Protein AF-A0A367A6M3-F1 (afdb_monomer_lite)

Radius of gyration: 19.22 Å; chains: 1; bounding box: 34×39×62 Å

pLDDT: mean 71.92, std 15.63, range [38.28, 90.44]

Structure (mmCIF, N/CA/C/O backbone):
data_AF-A0A367A6M3-F1
#
_entry.id   AF-A0A367A6M3-F1
#
loop_
_atom_site.group_PDB
_atom_site.id
_atom_site.type_symbol
_atom_site.label_atom_id
_atom_site.label_alt_id
_atom_site.label_comp_id
_atom_site.label_asym_id
_atom_site.label_entity_id
_atom_site.label_seq_id
_atom_site.pdbx_PDB_ins_code
_atom_site.Cartn_x
_atom_site.Cartn_y
_atom_site.Cartn_z
_atom_site.occupancy
_atom_site.B_iso_or_equiv
_atom_site.auth_seq_id
_atom_site.auth_comp_id
_atom_site.auth_asym_id
_atom_site.auth_atom_id
_atom_site.pdbx_PDB_model_num
ATOM 1 N N . MET A 1 1 ? 21.744 25.310 45.060 1.00 38.28 1 MET A N 1
ATOM 2 C CA . MET A 1 1 ? 22.252 25.937 43.820 1.00 38.28 1 MET A CA 1
ATOM 3 C C . MET A 1 1 ? 21.248 25.689 42.705 1.00 38.28 1 MET A C 1
ATOM 5 O O . MET A 1 1 ? 20.922 24.535 42.456 1.00 38.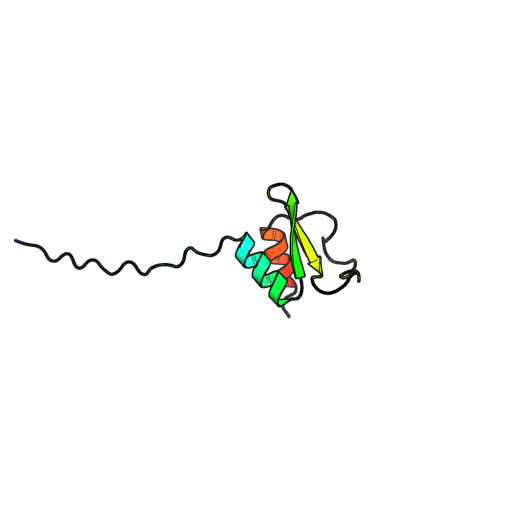28 1 MET A O 1
ATOM 9 N N . ALA A 1 2 ? 20.729 26.767 42.105 1.00 44.53 2 ALA A N 1
ATOM 10 C CA . ALA A 1 2 ? 19.996 26.761 40.833 1.00 44.53 2 ALA A CA 1
ATOM 11 C C . ALA A 1 2 ? 20.840 26.031 39.765 1.00 44.53 2 ALA A C 1
ATOM 13 O O . ALA A 1 2 ? 22.059 26.147 39.772 1.00 44.53 2 ALA A O 1
ATOM 14 N N . GLY A 1 3 ? 20.305 25.173 38.900 1.00 54.31 3 GLY A N 1
ATOM 15 C CA . GLY A 1 3 ? 19.234 25.480 37.965 1.00 54.31 3 GLY A CA 1
ATOM 16 C C . GLY A 1 3 ? 19.853 25.930 36.640 1.00 54.31 3 GLY A C 1
ATOM 17 O O . GLY A 1 3 ? 20.058 27.116 36.440 1.00 54.31 3 GLY A O 1
ATOM 18 N N . THR A 1 4 ? 20.133 24.994 35.730 1.00 61.03 4 THR A N 1
ATOM 19 C CA . THR A 1 4 ? 20.136 25.268 34.282 1.00 61.03 4 THR A CA 1
ATOM 20 C C . THR A 1 4 ? 19.475 24.100 33.562 1.00 61.03 4 THR A C 1
ATOM 22 O O . THR A 1 4 ? 20.099 23.258 32.920 1.00 61.03 4 THR A O 1
ATOM 25 N N . GLY A 1 5 ? 18.146 24.068 33.671 1.00 53.00 5 GLY A N 1
ATOM 26 C CA . GLY A 1 5 ? 17.321 23.441 32.656 1.00 53.00 5 GLY A CA 1
ATOM 27 C C . GLY A 1 5 ? 17.527 24.194 31.346 1.00 53.00 5 GLY A C 1
ATOM 28 O O . GLY A 1 5 ? 16.955 25.258 31.138 1.00 53.00 5 GLY A O 1
ATOM 29 N N . LYS A 1 6 ? 18.344 23.644 30.449 1.00 57.78 6 LYS A N 1
ATOM 30 C CA . LYS A 1 6 ? 18.103 23.852 29.024 1.00 57.78 6 LYS A CA 1
ATOM 31 C C . LYS A 1 6 ? 16.979 22.887 28.652 1.00 57.78 6 LYS A C 1
ATOM 33 O O . LYS A 1 6 ? 17.216 21.679 28.714 1.00 57.78 6 LYS A O 1
ATOM 38 N N . PRO A 1 7 ? 15.780 23.351 28.257 1.00 53.53 7 PRO A N 1
ATOM 39 C CA . PRO A 1 7 ? 14.894 22.495 27.494 1.00 53.53 7 PRO A CA 1
ATOM 40 C C . PRO A 1 7 ? 15.635 22.210 26.189 1.00 53.53 7 PRO A C 1
ATOM 42 O O . PRO A 1 7 ? 15.720 23.057 25.300 1.00 53.53 7 PRO A O 1
ATOM 45 N N . ARG A 1 8 ? 16.284 21.043 26.110 1.00 59.16 8 ARG A N 1
ATOM 46 C CA . ARG A 1 8 ? 16.828 20.532 24.856 1.00 59.16 8 ARG A CA 1
ATOM 47 C C . ARG A 1 8 ? 15.624 20.441 23.938 1.00 59.16 8 ARG A C 1
ATOM 49 O O . ARG A 1 8 ? 14.754 19.612 24.185 1.00 59.16 8 ARG A O 1
ATOM 56 N N . ALA A 1 9 ? 15.549 21.370 22.984 1.00 52.81 9 ALA A N 1
ATOM 57 C CA . ALA A 1 9 ? 14.477 21.481 22.015 1.00 52.81 9 ALA A CA 1
ATOM 58 C C . ALA A 1 9 ? 14.091 20.070 21.577 1.00 52.81 9 ALA A C 1
ATOM 60 O O . ALA A 1 9 ? 14.909 19.359 20.985 1.00 52.81 9 ALA A O 1
ATOM 61 N N . ALA A 1 10 ? 12.892 19.639 21.975 1.00 51.84 10 ALA A N 1
ATOM 62 C CA . ALA A 1 10 ? 12.318 18.408 21.485 1.00 51.84 10 ALA A CA 1
ATOM 63 C C . ALA A 1 10 ? 12.250 18.606 19.977 1.00 51.84 10 ALA A C 1
ATOM 65 O O . ALA A 1 10 ? 11.438 19.393 19.488 1.00 51.84 10 ALA A O 1
ATOM 66 N N . ALA A 1 11 ? 13.185 17.981 19.256 1.00 55.41 11 ALA A N 1
ATOM 67 C CA . ALA A 1 11 ? 13.086 17.842 17.823 1.00 55.41 11 ALA A CA 1
ATOM 68 C C . ALA A 1 11 ? 11.661 17.357 17.598 1.00 55.41 11 ALA A C 1
ATOM 70 O O . ALA A 1 11 ? 11.291 16.301 18.121 1.00 55.41 11 ALA A O 1
ATOM 71 N N . ARG A 1 12 ? 10.841 18.186 16.945 1.00 55.22 12 ARG A N 1
ATOM 72 C CA . ARG A 1 12 ? 9.518 17.797 16.482 1.00 55.22 12 ARG A CA 1
ATOM 73 C C . ARG A 1 12 ? 9.784 16.666 15.503 1.00 55.22 12 ARG A C 1
ATOM 75 O O . ARG A 1 12 ? 9.972 16.905 14.317 1.00 55.22 12 ARG A O 1
ATOM 82 N N . ARG A 1 13 ? 9.936 15.446 16.025 1.00 51.62 13 ARG A N 1
ATOM 83 C CA . ARG A 1 13 ? 9.871 14.227 15.242 1.00 51.62 13 ARG A CA 1
ATOM 84 C C . ARG A 1 13 ? 8.501 14.352 14.619 1.00 51.62 13 ARG A C 1
ATOM 86 O O . ARG A 1 13 ? 7.507 14.295 15.344 1.00 51.62 13 ARG A O 1
ATOM 93 N N . ALA A 1 14 ? 8.470 14.673 13.327 1.00 56.19 14 ALA A N 1
ATOM 94 C CA . ALA A 1 14 ? 7.251 14.540 12.560 1.00 56.19 14 ALA A CA 1
ATOM 95 C C . ALA A 1 14 ? 6.664 13.181 12.965 1.00 56.19 14 ALA A C 1
ATOM 97 O O . ALA A 1 14 ? 7.452 12.228 13.083 1.00 56.19 14 ALA A O 1
ATOM 98 N N . PRO A 1 15 ? 5.368 13.107 13.319 1.00 58.97 15 PRO A N 1
ATOM 99 C CA . PRO A 1 15 ? 4.752 11.824 13.613 1.00 58.97 15 PRO A CA 1
ATOM 100 C C . PRO A 1 15 ? 5.162 10.897 12.475 1.00 58.97 15 PRO A C 1
ATOM 102 O O . PRO A 1 15 ? 5.009 11.260 11.306 1.00 58.97 15 PRO A O 1
ATOM 105 N N . GLN A 1 16 ? 5.861 9.809 12.816 1.00 57.69 16 GLN A N 1
ATOM 106 C CA . GLN A 1 16 ? 6.340 8.893 11.791 1.00 57.69 16 GLN A CA 1
ATOM 107 C C . GLN A 1 16 ? 5.104 8.487 10.997 1.00 57.69 16 GLN A C 1
ATOM 109 O O . GLN A 1 16 ? 4.113 8.126 11.634 1.00 57.69 16 GLN A O 1
ATOM 114 N N . PRO A 1 17 ? 5.119 8.615 9.662 1.00 64.94 17 PRO A N 1
ATOM 115 C CA . PRO A 1 17 ? 3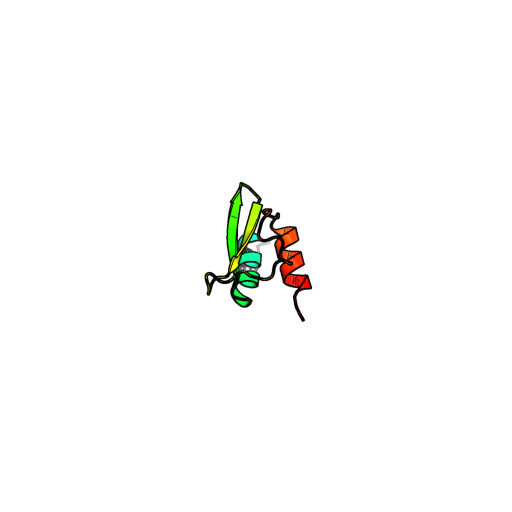.944 8.302 8.875 1.00 64.94 17 PRO A CA 1
ATOM 116 C C . PRO A 1 17 ? 3.515 6.877 9.208 1.00 64.94 17 PRO A C 1
ATOM 118 O O . PRO A 1 17 ? 4.352 5.962 9.224 1.00 64.94 17 PRO A O 1
ATOM 121 N N . ASP A 1 18 ? 2.226 6.722 9.518 1.00 85.31 18 ASP A N 1
ATOM 122 C CA . ASP A 1 18 ? 1.600 5.424 9.719 1.00 85.31 18 ASP A CA 1
ATOM 123 C C . ASP A 1 18 ? 1.965 4.502 8.552 1.00 85.31 18 ASP A C 1
ATOM 125 O O . ASP A 1 18 ? 2.144 4.950 7.415 1.00 85.31 18 ASP A O 1
ATOM 129 N N . GLN A 1 19 ? 2.113 3.206 8.824 1.00 85.62 19 GLN A N 1
ATOM 130 C CA . GLN A 1 19 ? 2.529 2.236 7.807 1.00 85.62 19 GLN A CA 1
ATOM 131 C C . GLN A 1 19 ? 1.627 2.295 6.564 1.00 85.62 19 GLN A C 1
ATOM 133 O O . GLN A 1 19 ? 2.117 2.185 5.445 1.00 85.62 19 GLN A O 1
ATOM 138 N N . GLU A 1 20 ? 0.331 2.560 6.755 1.00 87.69 20 GLU A N 1
ATOM 139 C CA . GLU A 1 20 ? -0.630 2.779 5.670 1.00 87.69 20 GLU A CA 1
ATOM 140 C C . GLU A 1 20 ? -0.195 3.917 4.735 1.00 87.69 20 GLU A C 1
ATOM 142 O O . GLU A 1 20 ? -0.178 3.738 3.519 1.00 87.69 20 GLU A O 1
ATOM 147 N N . THR A 1 21 ? 0.236 5.051 5.294 1.00 88.00 21 THR A N 1
ATOM 148 C CA . THR A 1 21 ? 0.745 6.200 4.535 1.00 88.00 21 THR A CA 1
ATOM 149 C C . THR A 1 21 ? 1.998 5.827 3.752 1.00 88.00 21 THR A C 1
ATOM 151 O O . THR A 1 21 ? 2.065 6.113 2.560 1.00 88.00 21 THR A O 1
ATOM 154 N N . ARG A 1 22 ? 2.956 5.122 4.372 1.00 87.56 22 ARG A N 1
ATOM 155 C CA . ARG A 1 22 ? 4.187 4.694 3.681 1.00 87.56 22 ARG A CA 1
ATOM 156 C C . ARG A 1 22 ? 3.898 3.766 2.506 1.00 87.56 22 ARG A C 1
ATOM 158 O O . ARG A 1 22 ? 4.440 3.960 1.421 1.00 87.56 22 ARG A O 1
ATOM 165 N N . VAL A 1 23 ? 3.022 2.780 2.706 1.00 88.94 23 VAL A N 1
ATOM 166 C CA . VAL A 1 23 ? 2.610 1.843 1.652 1.00 88.94 23 VAL A CA 1
ATOM 167 C C . VAL A 1 23 ? 1.845 2.580 0.556 1.00 88.94 23 VAL A C 1
ATOM 169 O O . VAL A 1 23 ? 2.102 2.345 -0.620 1.00 88.94 23 VAL A O 1
ATOM 172 N N . ALA A 1 24 ? 0.947 3.501 0.911 1.00 88.00 24 ALA A N 1
ATOM 173 C CA . ALA A 1 24 ? 0.205 4.302 -0.057 1.00 88.00 24 ALA A CA 1
ATOM 174 C C . ALA A 1 24 ? 1.121 5.214 -0.888 1.00 88.00 24 ALA A C 1
ATOM 176 O O . ALA A 1 24 ? 0.918 5.339 -2.093 1.00 88.00 24 ALA A O 1
ATOM 177 N N . GLU A 1 25 ? 2.141 5.825 -0.284 1.00 89.50 25 GLU A N 1
ATOM 178 C CA . GLU A 1 25 ? 3.146 6.619 -0.999 1.00 89.50 25 GLU A CA 1
ATOM 179 C C . GLU A 1 25 ? 4.015 5.745 -1.911 1.00 89.50 25 GLU A C 1
ATOM 181 O O . GLU A 1 25 ? 4.195 6.074 -3.084 1.00 89.50 25 GLU A O 1
ATOM 186 N N . ALA A 1 26 ? 4.493 4.598 -1.416 1.00 86.69 26 ALA A N 1
ATOM 187 C CA . ALA A 1 26 ? 5.283 3.643 -2.195 1.00 86.69 26 ALA A CA 1
ATOM 188 C C . ALA A 1 26 ? 4.492 3.027 -3.362 1.00 86.69 26 ALA A C 1
ATOM 190 O O . ALA A 1 26 ? 5.065 2.752 -4.420 1.00 86.69 26 ALA A O 1
ATOM 191 N N . ALA A 1 27 ? 3.187 2.825 -3.175 1.00 86.56 27 ALA A N 1
ATOM 192 C CA . ALA A 1 27 ? 2.248 2.437 -4.217 1.00 86.56 27 ALA A CA 1
ATOM 193 C C . ALA A 1 27 ? 2.079 3.558 -5.249 1.00 86.56 27 ALA A C 1
ATOM 195 O O . ALA A 1 27 ? 2.264 3.325 -6.442 1.00 86.56 27 ALA A O 1
ATOM 196 N N . ARG A 1 28 ? 1.811 4.792 -4.799 1.00 83.38 28 ARG A N 1
ATOM 197 C CA . ARG A 1 28 ? 1.610 5.955 -5.681 1.00 83.38 28 ARG A CA 1
ATOM 198 C C . ARG A 1 28 ? 2.824 6.273 -6.536 1.00 83.38 28 ARG A C 1
ATOM 200 O O . ARG A 1 28 ? 2.657 6.584 -7.709 1.00 83.38 28 ARG A O 1
ATOM 207 N N . ALA A 1 29 ? 4.030 6.154 -5.984 1.00 84.62 29 ALA A N 1
ATOM 208 C CA . ALA A 1 29 ? 5.275 6.320 -6.736 1.00 84.62 29 ALA A CA 1
ATOM 209 C C . ALA A 1 29 ? 5.383 5.360 -7.938 1.00 84.62 29 ALA A C 1
ATOM 211 O O . ALA A 1 29 ? 6.153 5.613 -8.859 1.00 84.62 29 ALA A O 1
ATOM 212 N N . ARG A 1 30 ? 4.595 4.277 -7.936 1.00 78.44 30 ARG A N 1
ATOM 213 C CA . ARG A 1 30 ? 4.519 3.258 -8.987 1.00 78.44 30 ARG A CA 1
ATOM 214 C C . ARG A 1 30 ? 3.236 3.334 -9.823 1.00 78.44 30 ARG A C 1
ATOM 216 O O . ARG A 1 30 ? 2.967 2.415 -10.584 1.00 78.44 30 ARG A O 1
ATOM 223 N N . GLY A 1 31 ? 2.419 4.376 -9.656 1.00 82.75 31 GLY A N 1
ATOM 224 C CA . GLY A 1 31 ? 1.112 4.479 -10.317 1.00 82.75 31 GLY A CA 1
A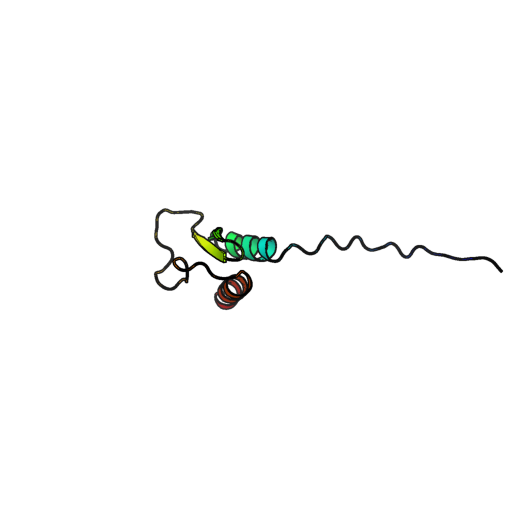TOM 225 C C . GLY A 1 31 ? 0.018 3.608 -9.688 1.00 82.75 31 GLY A C 1
ATOM 226 O O . GLY A 1 31 ? -1.087 3.527 -10.214 1.00 82.75 31 GLY A O 1
ATOM 227 N N . LEU A 1 32 ? 0.272 2.992 -8.532 1.00 84.44 32 LEU A N 1
ATOM 228 C CA . LEU A 1 32 ? -0.697 2.167 -7.814 1.00 84.44 32 LEU A CA 1
ATOM 229 C C . LEU A 1 32 ? -1.406 2.976 -6.720 1.00 84.44 32 LEU A C 1
ATOM 231 O O . LEU A 1 32 ? -0.846 3.880 -6.100 1.00 84.44 32 LEU A O 1
ATOM 235 N N . ARG A 1 33 ? -2.645 2.609 -6.423 1.00 85.12 33 ARG A N 1
ATOM 236 C CA . ARG A 1 33 ? -3.444 3.130 -5.321 1.00 85.12 33 ARG A CA 1
ATOM 237 C C . ARG A 1 33 ? -3.671 2.030 -4.298 1.00 85.12 33 ARG A C 1
ATOM 239 O O . ARG A 1 33 ? -4.061 0.918 -4.636 1.00 85.12 33 ARG A O 1
ATOM 246 N N . LEU A 1 34 ? -3.472 2.370 -3.030 1.00 87.06 34 LEU A N 1
ATOM 247 C CA . LEU A 1 34 ? -3.863 1.518 -1.915 1.00 87.06 34 LEU A CA 1
ATOM 248 C C . LEU A 1 34 ? -5.379 1.622 -1.699 1.00 87.06 34 LEU A C 1
ATOM 250 O O . LEU A 1 34 ? -5.908 2.713 -1.482 1.00 87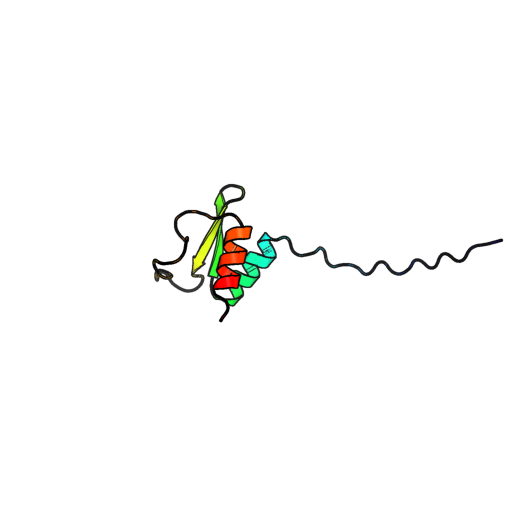.06 34 LEU A O 1
ATOM 254 N N . ASP A 1 35 ? -6.068 0.491 -1.765 1.00 87.25 35 ASP A N 1
ATOM 255 C CA . ASP A 1 35 ? -7.505 0.365 -1.545 1.00 87.25 35 ASP A CA 1
ATOM 256 C C . ASP A 1 35 ? -7.760 -0.575 -0.363 1.00 87.25 35 ASP A C 1
ATOM 258 O O . ASP A 1 35 ? -7.205 -1.672 -0.291 1.00 87.25 35 ASP A O 1
ATOM 262 N N . ARG A 1 36 ? -8.573 -0.146 0.604 1.00 86.75 36 ARG A N 1
ATOM 263 C CA . ARG A 1 36 ? -8.863 -0.942 1.802 1.00 86.75 36 ARG A CA 1
ATOM 264 C C . ARG A 1 36 ? -10.028 -1.886 1.517 1.00 86.75 36 ARG A C 1
ATOM 266 O O . ARG A 1 36 ? -11.144 -1.438 1.289 1.00 86.75 36 ARG A O 1
ATOM 273 N N . VAL A 1 37 ? -9.773 -3.191 1.574 1.00 84.50 37 VAL A N 1
ATOM 274 C CA . VAL A 1 37 ? -10.777 -4.238 1.307 1.00 84.50 37 VAL A CA 1
ATOM 275 C C . VAL A 1 37 ? -11.543 -4.601 2.577 1.00 84.50 37 VAL A C 1
ATOM 277 O O . VAL A 1 37 ? -12.742 -4.863 2.541 1.00 84.50 37 VAL A O 1
ATOM 280 N N . SER A 1 38 ? -10.855 -4.657 3.718 1.00 85.44 38 SER A N 1
ATOM 281 C CA . SER A 1 38 ? -11.449 -4.966 5.024 1.00 85.44 38 SER A CA 1
ATOM 282 C C . SER A 1 38 ? -10.581 -4.399 6.148 1.00 85.44 38 SER A C 1
ATOM 284 O O . SER A 1 38 ? -9.543 -3.780 5.909 1.00 85.44 38 SER A O 1
ATOM 286 N N . GLU A 1 39 ? -10.991 -4.578 7.401 1.00 86.00 39 GLU A N 1
ATOM 287 C CA . GLU A 1 39 ? -10.153 -4.195 8.536 1.00 86.00 39 GLU A CA 1
ATOM 288 C C . GLU A 1 39 ? -8.796 -4.914 8.492 1.00 86.00 39 GLU A C 1
ATOM 290 O O . GLU A 1 39 ? -8.734 -6.136 8.373 1.00 86.00 39 GLU A O 1
ATOM 295 N N . GLY A 1 40 ? -7.705 -4.138 8.489 1.00 85.88 40 GLY A N 1
ATOM 296 C CA . GLY A 1 40 ? -6.341 -4.662 8.373 1.00 85.88 40 GLY A CA 1
ATOM 297 C C . GLY A 1 40 ? -5.986 -5.295 7.020 1.00 85.88 40 GLY A C 1
ATOM 298 O O . GLY A 1 40 ? -4.914 -5.884 6.904 1.00 85.88 40 GLY A O 1
ATOM 299 N N . ARG A 1 41 ? -6.850 -5.197 5.997 1.00 87.88 41 ARG A N 1
ATOM 300 C CA . ARG A 1 41 ? -6.621 -5.785 4.668 1.00 87.88 41 ARG A CA 1
ATOM 301 C C . ARG A 1 41 ? -6.762 -4.763 3.557 1.00 87.88 41 ARG A C 1
ATOM 303 O O . ARG A 1 41 ? -7.781 -4.082 3.441 1.00 87.88 41 ARG A O 1
ATOM 310 N N . TYR A 1 42 ? -5.766 -4.742 2.687 1.00 88.31 42 TYR A N 1
ATOM 311 C CA . TYR A 1 42 ? -5.630 -3.766 1.623 1.00 88.31 42 TYR A CA 1
ATOM 312 C C . TYR A 1 42 ? -5.253 -4.463 0.319 1.00 88.31 42 TYR A C 1
ATOM 314 O O . TYR A 1 42 ? -4.717 -5.569 0.299 1.00 88.31 42 TYR A O 1
ATOM 322 N N . ARG A 1 43 ? -5.545 -3.820 -0.797 1.00 85.69 43 ARG A N 1
ATOM 323 C CA . ARG A 1 43 ? -5.117 -4.236 -2.127 1.00 85.69 43 ARG A CA 1
ATOM 324 C C . ARG A 1 43 ? -4.497 -3.043 -2.829 1.00 85.69 43 ARG A C 1
ATOM 326 O O . ARG A 1 43 ? -4.776 -1.897 -2.486 1.00 85.69 43 ARG A O 1
ATOM 333 N N . LEU A 1 44 ? -3.661 -3.328 -3.810 1.00 84.00 44 LEU A N 1
ATOM 334 C CA . LEU A 1 44 ? -3.130 -2.319 -4.708 1.00 84.00 44 LEU A CA 1
ATOM 335 C C . LEU A 1 44 ? -3.930 -2.396 -6.000 1.00 84.00 44 LEU A C 1
ATOM 337 O O . LEU A 1 44 ? -4.145 -3.486 -6.524 1.00 84.00 44 LEU A O 1
ATOM 341 N N . VAL A 1 45 ? -4.424 -1.256 -6.456 1.00 78.75 45 VAL A N 1
ATOM 342 C CA . VAL A 1 45 ? -5.168 -1.113 -7.709 1.00 78.75 45 VAL A CA 1
ATOM 343 C C . VAL A 1 45 ? -4.460 -0.099 -8.587 1.00 78.75 45 VAL A C 1
ATOM 345 O O . VAL A 1 45 ? -3.756 0.766 -8.077 1.00 78.75 45 VAL A O 1
ATOM 348 N N . ASP A 1 46 ? -4.626 -0.197 -9.896 1.00 76.94 46 ASP A N 1
ATOM 349 C CA . ASP A 1 46 ? -4.007 0.756 -10.811 1.00 76.94 46 ASP A CA 1
ATOM 350 C C . ASP A 1 46 ? -4.671 2.116 -10.649 1.00 76.94 46 ASP A C 1
ATOM 352 O O . ASP A 1 46 ? -5.893 2.190 -10.487 1.00 76.94 46 ASP A O 1
ATOM 356 N N . SER A 1 47 ? -3.885 3.190 -10.648 1.00 68.06 47 SER A N 1
ATOM 357 C CA . SER A 1 47 ? -4.451 4.538 -10.566 1.00 68.06 47 SER A CA 1
ATOM 358 C C . SER A 1 47 ? -4.862 5.090 -11.928 1.00 68.06 47 SER A C 1
ATOM 360 O O . SER A 1 47 ? -5.636 6.044 -11.947 1.00 68.06 47 SER A O 1
ATOM 362 N N . ASP A 1 48 ? -4.359 4.535 -13.036 1.00 64.25 48 ASP A N 1
ATOM 363 C CA . ASP A 1 48 ? -4.367 5.205 -14.339 1.00 64.25 48 ASP A CA 1
ATOM 364 C C . ASP A 1 48 ? -5.267 4.523 -15.385 1.00 64.25 48 ASP A C 1
ATOM 366 O O . ASP A 1 48 ? -5.773 5.197 -16.279 1.00 64.25 48 ASP A O 1
ATOM 370 N N . THR A 1 49 ? -5.561 3.218 -15.296 1.00 54.75 49 THR A N 1
ATOM 371 C CA . THR A 1 49 ? -6.393 2.566 -16.329 1.00 54.75 49 THR A CA 1
ATOM 372 C C . THR A 1 49 ? -7.271 1.409 -15.836 1.00 54.75 49 THR A C 1
ATOM 374 O O . THR A 1 49 ? -6.882 0.611 -14.992 1.00 54.75 49 THR A O 1
ATOM 377 N N . HIS A 1 50 ? -8.443 1.233 -16.468 1.00 50.72 50 HIS A N 1
ATOM 378 C CA . HIS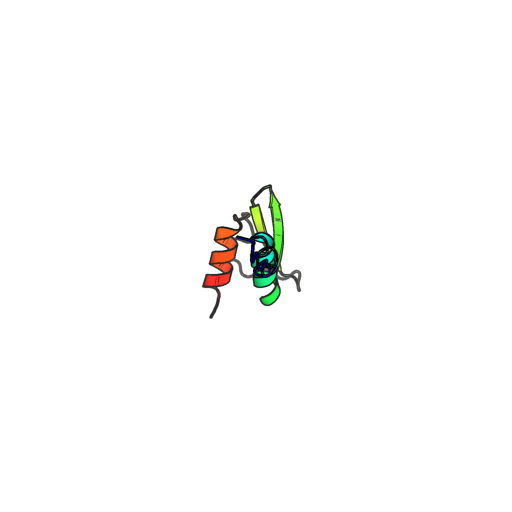 A 1 50 ? -9.257 -0.004 -16.478 1.00 50.72 50 HIS A CA 1
ATOM 379 C C . HIS A 1 50 ? -8.519 -1.215 -17.104 1.00 50.72 50 HIS A C 1
ATOM 381 O O . HIS A 1 50 ? -9.142 -2.132 -17.637 1.00 50.72 50 HIS A O 1
ATOM 387 N N . THR A 1 51 ? -7.191 -1.224 -17.083 1.00 48.97 51 THR A N 1
ATOM 388 C CA . THR A 1 51 ? -6.355 -2.235 -17.712 1.00 48.97 51 THR A CA 1
ATOM 389 C C . THR A 1 51 ? -5.669 -2.990 -16.593 1.00 48.97 51 THR A C 1
ATOM 391 O O . THR A 1 51 ? -4.993 -2.401 -15.755 1.00 48.97 51 THR A O 1
ATOM 394 N N . HIS A 1 52 ? -5.930 -4.293 -16.545 1.00 46.91 52 HIS A N 1
ATOM 395 C CA . HIS A 1 52 ? -5.433 -5.206 -15.527 1.00 46.91 52 HIS A CA 1
ATOM 396 C C . HIS A 1 52 ? -3.936 -4.985 -15.270 1.00 46.91 52 HIS A C 1
ATOM 398 O O . HIS A 1 52 ? -3.111 -5.216 -16.154 1.00 46.91 52 HIS A O 1
ATOM 404 N N . ILE A 1 53 ? -3.580 -4.588 -14.045 1.00 49.38 53 ILE A N 1
ATOM 405 C CA . ILE A 1 53 ? -2.227 -4.837 -13.542 1.00 49.38 53 ILE A CA 1
ATOM 406 C C . ILE A 1 53 ? -2.046 -6.346 -13.589 1.00 49.38 53 ILE A C 1
ATOM 408 O O . ILE A 1 53 ? -2.919 -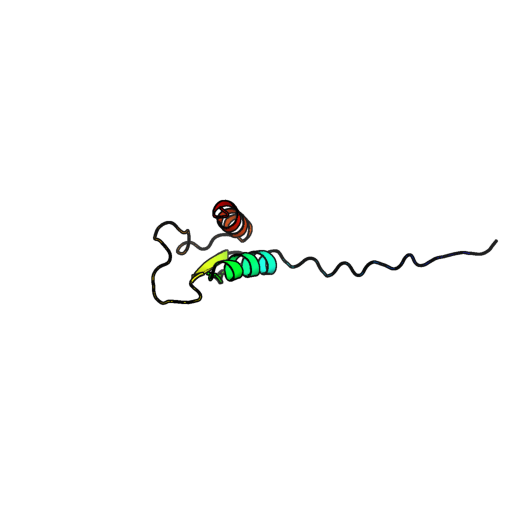7.067 -13.104 1.00 49.38 53 ILE A O 1
ATOM 412 N N . ALA A 1 54 ? -0.945 -6.760 -14.215 1.00 50.09 54 ALA A N 1
ATOM 413 C CA . ALA A 1 54 ? -0.450 -8.121 -14.363 1.00 50.09 54 ALA A CA 1
ATOM 414 C C . ALA A 1 54 ? -1.097 -9.141 -13.406 1.00 50.09 54 ALA A C 1
ATOM 416 O O . ALA A 1 54 ? -1.055 -8.959 -12.187 1.00 50.09 54 ALA A O 1
ATOM 417 N N . ASP A 1 55 ? -1.603 -10.244 -13.969 1.00 48.88 55 ASP A N 1
ATOM 418 C CA . ASP A 1 55 ? -2.131 -11.437 -13.278 1.00 48.88 55 ASP A CA 1
ATOM 419 C C . ASP A 1 55 ? -1.235 -11.982 -12.134 1.00 48.88 55 ASP A C 1
ATOM 421 O O . ASP A 1 55 ? -1.676 -12.816 -11.346 1.00 48.88 55 ASP A O 1
ATOM 425 N N . ASP A 1 56 ? 0.004 -11.496 -12.009 1.00 53.19 56 ASP A N 1
ATOM 426 C CA . ASP A 1 56 ? 0.996 -11.858 -10.993 1.00 53.19 56 ASP A CA 1
ATOM 427 C C . ASP A 1 56 ? 0.865 -11.119 -9.647 1.00 53.19 56 ASP A C 1
ATOM 429 O O . ASP A 1 56 ? 1.479 -11.522 -8.657 1.00 53.19 56 ASP A O 1
ATOM 433 N N . TRP A 1 57 ? 0.076 -10.042 -9.549 1.00 58.28 57 TRP A N 1
ATOM 434 C CA . TRP A 1 57 ? -0.077 -9.339 -8.270 1.00 58.28 57 TRP A CA 1
ATOM 435 C C . TRP A 1 57 ? -1.188 -9.948 -7.403 1.00 58.28 57 TRP A C 1
ATOM 437 O O . TRP A 1 57 ? -2.231 -10.369 -7.901 1.00 58.28 57 TRP A O 1
ATOM 447 N N . PRO A 1 58 ? -1.060 -9.905 -6.064 1.00 60.00 58 PRO A N 1
ATOM 448 C CA . PRO A 1 58 ? -2.100 -10.336 -5.124 1.00 60.00 58 PRO A CA 1
ATOM 449 C C . PRO A 1 58 ? -3.325 -9.389 -5.078 1.00 60.00 58 PRO A C 1
ATOM 451 O O . PRO A 1 58 ? -4.017 -9.299 -4.059 1.00 60.00 58 PRO A O 1
ATOM 454 N N . THR A 1 59 ? -3.618 -8.696 -6.182 1.00 58.78 59 THR A N 1
ATOM 455 C CA . THR A 1 59 ? -4.676 -7.690 -6.387 1.00 58.78 59 THR A CA 1
ATOM 456 C C . THR A 1 59 ? -6.081 -8.205 -6.048 1.00 58.78 59 THR A C 1
ATOM 458 O O . THR A 1 59 ? -6.964 -7.408 -5.729 1.00 58.78 59 THR A O 1
ATOM 461 N N . GLY A 1 60 ? -6.289 -9.528 -6.028 1.00 57.81 60 GLY A N 1
ATOM 462 C CA . GLY A 1 60 ? -7.588 -10.146 -5.748 1.00 57.81 60 GLY A CA 1
ATOM 463 C C . GLY A 1 60 ? -7.877 -10.551 -4.294 1.00 57.81 60 GLY A C 1
ATOM 464 O O . GLY A 1 60 ? -9.045 -10.702 -3.948 1.00 57.81 60 GLY A O 1
ATOM 465 N N . ARG A 1 61 ? -6.871 -10.759 -3.426 1.00 68.19 61 ARG A N 1
ATOM 466 C CA . ARG A 1 61 ? -7.091 -11.442 -2.122 1.00 68.19 61 ARG A CA 1
ATOM 467 C C . ARG A 1 61 ? -7.074 -10.545 -0.883 1.00 68.19 61 ARG A C 1
ATOM 469 O O . ARG A 1 61 ? -7.500 -11.001 0.173 1.00 68.19 61 ARG A O 1
ATOM 476 N N . GLY A 1 62 ? -6.644 -9.288 -1.008 1.00 82.19 62 GLY A N 1
ATOM 477 C CA . GLY A 1 62 ? -6.492 -8.376 0.129 1.00 82.19 62 GLY A CA 1
ATOM 478 C C . GLY A 1 62 ? -5.385 -8.848 1.080 1.00 82.19 62 GLY A C 1
ATOM 479 O O . GLY A 1 62 ? -5.563 -9.778 1.865 1.00 82.19 62 GLY A O 1
ATOM 480 N N . LEU A 1 63 ? -4.228 -8.203 1.020 1.00 87.56 63 LEU A N 1
ATOM 481 C CA . LEU A 1 63 ? -3.075 -8.510 1.859 1.00 87.56 63 LEU A CA 1
ATOM 482 C C . LEU A 1 63 ? -2.965 -7.534 3.037 1.00 87.56 63 LEU A C 1
ATOM 484 O O . LEU A 1 63 ? -3.469 -6.411 2.964 1.00 87.56 63 LEU A O 1
ATOM 488 N N . PRO A 1 64 ? -2.319 -7.942 4.139 1.00 90.44 64 PRO A N 1
ATOM 489 C CA . PRO A 1 64 ? -1.973 -7.004 5.196 1.00 90.44 64 PRO A CA 1
ATOM 490 C C . PRO A 1 64 ? -0.886 -6.025 4.713 1.00 90.44 64 PRO A C 1
ATOM 492 O O . PRO A 1 64 ? -0.167 -6.304 3.747 1.00 90.44 64 PRO A O 1
ATOM 495 N N . LEU A 1 65 ? -0.781 -4.865 5.372 1.00 88.00 65 LEU A N 1
ATOM 496 C CA . LEU A 1 65 ? 0.121 -3.778 4.961 1.00 88.00 65 LEU A CA 1
ATOM 497 C C . LEU A 1 65 ? 1.587 -4.215 4.878 1.00 88.00 65 LEU A C 1
ATOM 499 O O . LEU A 1 65 ? 2.273 -3.782 3.962 1.00 88.00 65 LEU A O 1
ATOM 503 N N . ASP A 1 66 ? 2.048 -5.104 5.760 1.00 89.25 66 ASP A N 1
ATOM 504 C CA . ASP A 1 66 ? 3.416 -5.637 5.744 1.00 89.25 66 ASP A CA 1
ATOM 505 C C . ASP A 1 66 ? 3.727 -6.415 4.457 1.00 89.25 66 ASP A C 1
ATOM 507 O O . ASP A 1 66 ? 4.775 -6.218 3.845 1.00 89.25 66 ASP A O 1
ATOM 511 N N . ARG A 1 67 ? 2.796 -7.258 3.990 1.00 86.06 67 ARG A N 1
ATOM 512 C CA . ARG A 1 67 ? 2.971 -8.026 2.751 1.00 86.06 67 ARG A CA 1
ATOM 513 C C . ARG A 1 67 ? 2.918 -7.139 1.519 1.00 86.06 67 ARG A C 1
ATOM 515 O O . ARG A 1 67 ? 3.619 -7.425 0.555 1.00 86.06 67 ARG A O 1
ATOM 522 N N . LEU A 1 68 ? 2.107 -6.083 1.545 1.00 87.00 68 LEU A N 1
ATOM 523 C CA . LEU A 1 68 ? 2.070 -5.097 0.466 1.00 87.00 68 LEU A CA 1
ATOM 524 C C . LEU A 1 68 ? 3.341 -4.254 0.435 1.00 87.00 68 LEU A C 1
ATOM 526 O O . LEU A 1 68 ? 3.891 -4.049 -0.638 1.00 87.00 68 LEU A O 1
ATOM 530 N N . GLU A 1 69 ? 3.824 -3.806 1.593 1.00 86.81 69 GLU A N 1
ATOM 531 C CA . GLU A 1 69 ? 5.092 -3.085 1.727 1.00 86.81 69 GLU A CA 1
ATOM 532 C C . GLU A 1 69 ? 6.250 -3.930 1.189 1.00 86.81 69 GLU A C 1
ATOM 534 O O . GLU A 1 69 ? 7.025 -3.449 0.367 1.00 86.81 69 GLU A O 1
ATOM 539 N N . GLN A 1 70 ? 6.314 -5.210 1.575 1.00 86.12 70 GLN A N 1
ATOM 540 C CA . GLN A 1 70 ? 7.328 -6.144 1.091 1.00 86.12 70 GLN A CA 1
ATOM 541 C C . GLN A 1 70 ? 7.203 -6.406 -0.413 1.00 86.12 70 GLN A C 1
ATOM 543 O O . GLN A 1 70 ? 8.218 -6.392 -1.093 1.00 86.12 70 GLN A O 1
ATOM 548 N N . ALA A 1 71 ? 5.995 -6.618 -0.945 1.00 82.50 71 ALA A N 1
ATOM 549 C CA . ALA A 1 71 ? 5.789 -6.824 -2.382 1.00 82.50 71 ALA A CA 1
ATOM 550 C C . ALA A 1 71 ? 6.164 -5.577 -3.199 1.00 82.50 71 ALA A C 1
ATOM 552 O O . ALA A 1 71 ? 6.782 -5.680 -4.254 1.00 82.50 71 ALA A O 1
ATOM 553 N N . LEU A 1 72 ? 5.846 -4.384 -2.686 1.00 81.69 72 LEU A N 1
ATOM 554 C CA . LEU A 1 72 ? 6.285 -3.123 -3.277 1.00 81.69 72 LEU A CA 1
ATOM 555 C C . LEU A 1 72 ? 7.811 -2.999 -3.232 1.00 81.69 72 LEU A C 1
ATOM 557 O O . LEU A 1 72 ? 8.402 -2.568 -4.215 1.00 81.69 72 LEU A O 1
ATOM 561 N N . ALA A 1 73 ? 8.447 -3.354 -2.115 1.00 82.25 73 ALA A N 1
ATOM 562 C CA . ALA A 1 73 ? 9.897 -3.293 -1.958 1.00 82.25 73 ALA A CA 1
ATOM 563 C C . ALA A 1 73 ? 10.637 -4.321 -2.829 1.00 82.25 73 ALA A C 1
ATOM 565 O O . ALA A 1 73 ? 11.670 -3.982 -3.388 1.00 82.25 73 ALA A O 1
ATOM 566 N N . ASP A 1 74 ? 10.106 -5.536 -2.963 1.00 81.88 74 ASP A N 1
ATOM 567 C CA . ASP A 1 74 ? 10.671 -6.623 -3.774 1.00 81.88 74 ASP A CA 1
ATOM 568 C C . ASP A 1 74 ? 10.574 -6.330 -5.275 1.00 81.88 74 ASP A C 1
ATOM 570 O O . ASP A 1 74 ? 11.472 -6.652 -6.039 1.00 81.88 74 ASP A O 1
ATOM 574 N N . TRP A 1 75 ? 9.521 -5.623 -5.690 1.00 69.38 75 TRP A N 1
ATOM 575 C CA . TRP A 1 75 ? 9.391 -5.111 -7.053 1.00 69.38 75 TRP A CA 1
ATOM 576 C C . TRP A 1 75 ? 10.241 -3.850 -7.321 1.00 69.38 75 TRP A C 1
ATOM 578 O O . TRP A 1 75 ? 10.148 -3.256 -8.396 1.00 69.38 75 TRP A O 1
ATOM 588 N N . ALA A 1 76 ? 11.037 -3.378 -6.351 1.00 57.28 76 ALA A N 1
ATOM 589 C CA . ALA A 1 76 ? 12.073 -2.384 -6.632 1.00 57.28 76 ALA A CA 1
ATOM 590 C C . ALA A 1 76 ? 13.188 -3.028 -7.491 1.00 57.28 76 ALA A C 1
ATOM 592 O O . ALA A 1 76 ? 13.462 -4.209 -7.305 1.00 57.28 76 ALA A O 1
ATOM 593 N N . PRO A 1 77 ? 13.776 -2.283 -8.446 1.00 57.41 77 PRO A N 1
ATOM 594 C CA . PRO A 1 77 ? 14.660 -2.820 -9.487 1.00 57.41 77 PRO A CA 1
ATOM 595 C C . PRO A 1 77 ? 15.894 -3.563 -8.967 1.00 57.41 77 PRO A C 1
ATOM 597 O O . PRO A 1 77 ? 16.432 -3.161 -7.908 1.00 57.41 77 PRO A O 1
#

Secondary structure (DSSP, 8-state):
--------------PPPPHHHHHHHHHHTTTEEEEEEETTEEEEEESS-SS---TTS-TTT-B-HHHHHHHHHHT--

Foldseek 3Di:
DDDDDDVPPPPPPPPDPDLQVVLQVLLVVVQWGWAAPDVQWIAIDHNPDPDDDDPPGPRPPTDGSVVSVVVSVVPPD

Sequence (77 aa):
MAGTGKPRAAARRAPQPDQETRVAEAARARGLRLDRVSEGRYRLVDSDTHTHIADDWPTGRGLPLDRLEQALADWAP